Protein AF-J9E203-F1 (afdb_monomer_lite)

Organism: Wuchereria bancrofti (NCBI:txid6293)

Secondary structure (DSSP, 8-state):
-HHHHHHHS-TTTHHHHHHHHHHHHHHHHHHHHHHHHHHHHHH-HHHHHHHHHHHTHHHHHHHHHHTT-

Structure (mmCIF, N/CA/C/O backbone):
data_AF-J9E203-F1
#
_entry.id   AF-J9E203-F1
#
loop_
_atom_site.group_PDB
_atom_site.id
_atom_site.type_symbol
_atom_site.label_atom_id
_atom_site.label_alt_id
_atom_site.label_comp_id
_atom_site.label_asym_id
_atom_site.label_entity_id
_atom_site.label_seq_id
_atom_site.pdbx_PDB_ins_code
_atom_site.Cartn_x
_atom_site.Cartn_y
_atom_site.Cartn_z
_atom_site.occupancy
_atom_site.B_iso_or_equiv
_atom_site.auth_seq_id
_atom_site.auth_comp_id
_atom_site.auth_asym_id
_atom_site.auth_atom_id
_atom_site.pdbx_PDB_model_num
ATOM 1 N N . MET A 1 1 ? 12.142 -12.655 -7.161 1.00 59.62 1 MET A N 1
ATOM 2 C CA . MET A 1 1 ? 11.128 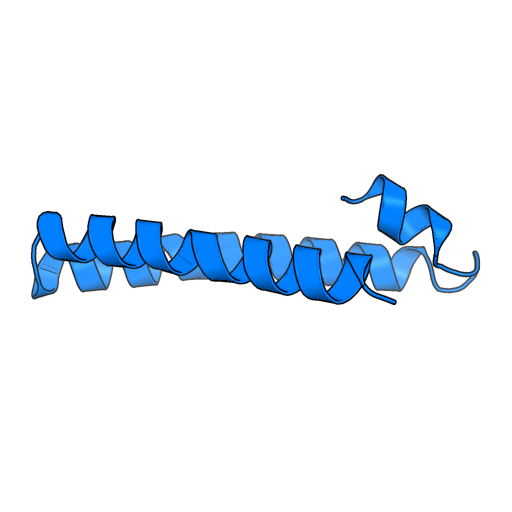-11.812 -7.839 1.00 59.62 1 MET A CA 1
ATOM 3 C C . MET A 1 1 ? 11.724 -11.037 -9.004 1.00 59.62 1 MET A C 1
ATOM 5 O O . MET A 1 1 ? 11.264 -11.228 -10.116 1.00 59.62 1 MET A O 1
ATOM 9 N N . THR A 1 2 ? 12.769 -10.225 -8.811 1.00 59.12 2 THR A N 1
ATOM 10 C CA . THR A 1 2 ? 13.430 -9.555 -9.949 1.00 59.12 2 THR A CA 1
ATOM 11 C C . THR A 1 2 ? 14.123 -10.537 -10.896 1.00 59.12 2 THR A C 1
ATOM 13 O O . THR A 1 2 ? 14.076 -10.307 -12.094 1.00 59.12 2 THR A O 1
ATOM 16 N N . SER A 1 3 ? 14.682 -11.650 -10.388 1.00 60.44 3 SER A N 1
ATOM 17 C CA . SER A 1 3 ? 15.341 -12.668 -11.226 1.00 60.44 3 SER A CA 1
ATOM 18 C C . SER A 1 3 ? 14.382 -13.415 -12.167 1.00 60.44 3 SER A C 1
ATOM 20 O O . SER A 1 3 ? 14.772 -13.747 -13.280 1.00 60.44 3 SER A O 1
ATOM 22 N N . CYS A 1 4 ? 13.128 -13.643 -11.753 1.00 60.81 4 CYS A N 1
ATOM 23 C CA . CYS A 1 4 ? 12.109 -14.323 -12.561 1.00 60.81 4 CYS A CA 1
ATOM 24 C C . CYS A 1 4 ? 11.642 -13.430 -13.719 1.00 60.81 4 CYS A C 1
ATOM 26 O O . CYS A 1 4 ? 11.636 -13.861 -14.860 1.00 60.81 4 CYS A O 1
ATOM 28 N N . ILE A 1 5 ? 11.366 -12.149 -13.450 1.00 58.72 5 ILE A N 1
ATOM 29 C CA . ILE A 1 5 ? 10.974 -11.167 -14.481 1.00 58.72 5 ILE A CA 1
ATOM 30 C C . ILE A 1 5 ? 12.089 -10.963 -15.516 1.00 58.72 5 ILE A C 1
ATOM 32 O O . ILE A 1 5 ? 11.819 -10.748 -16.692 1.00 58.72 5 ILE A O 1
ATOM 36 N N . SER A 1 6 ? 13.354 -11.055 -15.101 1.00 58.50 6 SER A N 1
ATOM 37 C CA . SER A 1 6 ? 14.482 -10.986 -16.031 1.00 58.50 6 SER A CA 1
ATOM 38 C C . SER A 1 6 ? 14.658 -12.224 -16.917 1.00 58.50 6 SER A C 1
ATOM 40 O O . SER A 1 6 ? 15.450 -12.138 -17.852 1.00 58.50 6 SER A O 1
ATOM 42 N N . ASN A 1 7 ? 13.977 -13.337 -16.626 1.00 60.31 7 ASN A N 1
ATOM 43 C CA . ASN A 1 7 ? 14.043 -14.573 -17.411 1.00 60.31 7 ASN A CA 1
ATOM 44 C C . ASN A 1 7 ? 12.895 -14.680 -18.434 1.00 60.31 7 ASN A C 1
ATOM 46 O O . ASN A 1 7 ? 13.074 -15.278 -19.485 1.00 60.31 7 ASN A O 1
ATOM 50 N N . GLU A 1 8 ? 11.752 -14.049 -18.146 1.00 60.66 8 GLU A N 1
ATOM 51 C CA . GLU A 1 8 ? 10.554 -14.023 -19.005 1.00 60.66 8 GLU A CA 1
ATOM 52 C C . GLU A 1 8 ? 10.569 -12.889 -20.057 1.00 60.66 8 GLU A C 1
ATOM 54 O O . GLU A 1 8 ? 9.718 -12.841 -20.940 1.00 60.66 8 GLU A O 1
ATOM 59 N N . ALA A 1 9 ? 11.504 -11.933 -19.964 1.00 53.84 9 ALA A N 1
ATOM 60 C CA . ALA A 1 9 ? 11.535 -10.744 -20.819 1.00 53.84 9 ALA A CA 1
ATOM 61 C C . ALA A 1 9 ? 12.635 -10.816 -21.895 1.00 53.84 9 ALA A C 1
ATOM 63 O O . ALA A 1 9 ? 13.816 -10.910 -21.562 1.00 53.84 9 ALA A O 1
ATOM 64 N N . THR A 1 10 ? 12.248 -10.670 -23.171 1.00 55.38 10 THR A N 1
ATOM 65 C CA . THR A 1 10 ? 13.148 -10.395 -24.309 1.00 55.38 10 THR A CA 1
ATOM 66 C C . THR A 1 10 ? 14.069 -9.209 -23.999 1.00 55.38 10 THR A C 1
ATOM 68 O O . THR A 1 10 ? 13.612 -8.184 -23.480 1.00 55.38 10 THR A O 1
ATOM 71 N N . ASP A 1 11 ? 15.361 -9.341 -24.318 1.00 58.97 11 ASP A N 1
ATOM 72 C CA . ASP A 1 11 ? 16.432 -8.431 -23.883 1.00 58.97 11 ASP A CA 1
ATOM 73 C C . ASP A 1 11 ? 16.191 -6.941 -24.212 1.00 58.97 11 ASP A C 1
ATOM 75 O O . ASP A 1 11 ? 16.596 -6.080 -23.429 1.00 58.97 11 ASP A O 1
ATOM 79 N N . ASP A 1 12 ? 15.441 -6.627 -25.275 1.00 62.66 12 ASP A N 1
ATOM 80 C CA . ASP A 1 12 ? 15.067 -5.258 -25.676 1.00 62.66 12 ASP A CA 1
ATOM 81 C C . ASP A 1 12 ? 14.121 -4.529 -24.695 1.00 62.66 12 ASP A C 1
ATOM 83 O O . ASP A 1 12 ? 14.214 -3.314 -24.521 1.00 62.66 12 ASP A O 1
ATOM 87 N N . VAL A 1 13 ? 13.215 -5.241 -24.010 1.00 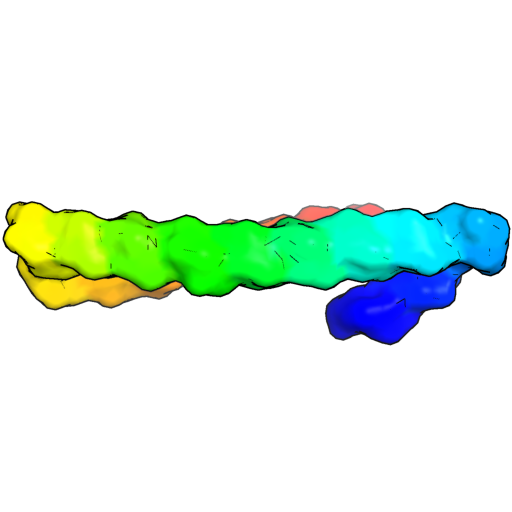64.12 13 VAL A N 1
ATOM 88 C CA . VAL A 1 13 ? 12.177 -4.642 -23.128 1.00 64.12 13 VAL A CA 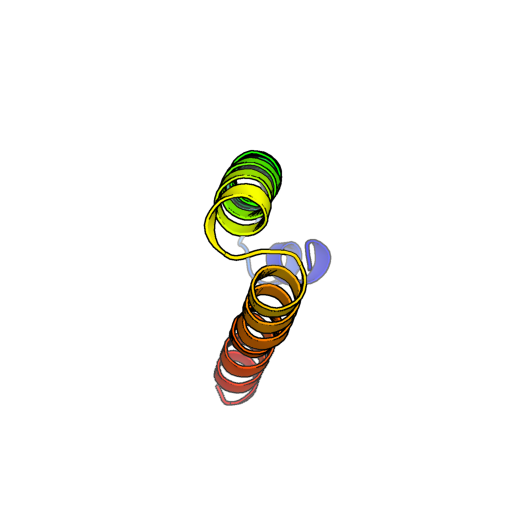1
ATOM 89 C C . VAL A 1 13 ? 12.353 -4.990 -21.647 1.00 64.12 13 VAL A C 1
ATOM 91 O O . VAL A 1 13 ? 11.594 -4.542 -20.776 1.00 64.12 13 VAL A O 1
ATOM 94 N N . LYS A 1 14 ? 13.398 -5.756 -21.334 1.00 66.06 14 LYS A N 1
ATOM 95 C CA . LYS A 1 14 ? 13.753 -6.208 -19.985 1.00 66.06 14 LYS A CA 1
ATOM 96 C C . LYS A 1 14 ? 13.968 -5.050 -19.009 1.00 66.06 14 LYS A C 1
ATOM 98 O O . LYS A 1 14 ? 13.487 -5.097 -17.877 1.00 66.06 14 LYS A O 1
ATOM 103 N N . GLY A 1 15 ? 14.630 -3.979 -19.454 1.00 73.75 15 GLY A N 1
ATOM 104 C CA . GLY A 1 15 ? 14.868 -2.782 -18.640 1.00 73.75 15 GLY A CA 1
ATOM 105 C C . GLY A 1 15 ? 13.580 -2.047 -18.255 1.00 73.75 15 GLY A C 1
ATOM 106 O O . GLY A 1 15 ? 13.410 -1.668 -17.096 1.00 73.75 15 GLY A O 1
ATOM 107 N N . VAL A 1 16 ? 12.644 -1.908 -19.201 1.00 79.06 16 VAL A N 1
ATOM 108 C CA . VAL A 1 16 ? 11.349 -1.239 -18.985 1.00 79.06 16 VAL A CA 1
ATOM 109 C C . VAL A 1 16 ? 10.471 -2.057 -18.039 1.00 79.06 16 VAL A C 1
ATOM 111 O O . VAL A 1 16 ? 9.947 -1.514 -17.068 1.00 79.06 16 VAL A O 1
ATOM 114 N N . THR A 1 17 ? 10.375 -3.371 -18.253 1.00 77.38 17 THR A N 1
ATOM 115 C CA . THR A 1 17 ? 9.552 -4.272 -17.424 1.00 77.38 17 THR A CA 1
ATOM 116 C C . THR A 1 17 ? 10.051 -4.327 -15.974 1.00 77.38 17 THR A C 1
ATOM 118 O O . THR A 1 17 ? 9.271 -4.185 -15.029 1.00 77.38 17 THR A O 1
ATOM 121 N N . ILE A 1 18 ? 11.371 -4.439 -15.775 1.00 79.81 18 ILE A N 1
ATOM 122 C CA . ILE A 1 18 ? 11.996 -4.367 -14.442 1.00 79.81 18 ILE A CA 1
ATOM 123 C C . ILE A 1 18 ? 11.805 -2.976 -13.815 1.00 79.81 18 ILE A C 1
ATOM 125 O O . ILE A 1 18 ? 11.576 -2.870 -12.606 1.00 79.81 18 ILE A O 1
ATOM 129 N N . GLY A 1 19 ? 11.879 -1.912 -14.620 1.00 82.69 19 GLY A N 1
ATOM 130 C CA . GLY A 1 19 ? 11.644 -0.535 -14.187 1.00 82.69 19 GLY A CA 1
ATOM 131 C C . GLY A 1 19 ? 10.232 -0.326 -13.642 1.00 82.69 19 GLY A C 1
ATOM 132 O O . GLY A 1 19 ? 10.075 0.154 -12.519 1.00 82.69 19 GLY A O 1
ATOM 133 N N . VAL A 1 20 ? 9.213 -0.767 -14.382 1.00 85.12 20 VAL A N 1
ATOM 134 C CA . VAL A 1 20 ? 7.804 -0.705 -13.964 1.00 85.12 20 VAL A CA 1
ATOM 135 C C . VAL A 1 20 ? 7.588 -1.475 -12.659 1.00 85.12 20 VAL A C 1
ATOM 137 O O . VAL A 1 20 ? 7.014 -0.925 -11.718 1.00 85.12 20 VAL A O 1
ATOM 140 N N . PHE A 1 21 ? 8.128 -2.693 -12.542 1.00 82.06 21 PHE A N 1
ATOM 141 C CA . PHE A 1 21 ? 8.038 -3.485 -11.310 1.00 82.06 21 PHE A CA 1
ATOM 142 C C . PHE A 1 21 ? 8.671 -2.774 -10.101 1.00 82.06 21 PHE A C 1
ATOM 144 O O . PHE A 1 21 ? 8.099 -2.758 -9.007 1.00 82.06 21 PHE A O 1
ATOM 151 N N . ARG A 1 22 ? 9.831 -2.129 -10.284 1.00 81.75 22 ARG A N 1
ATOM 152 C CA . ARG A 1 22 ? 10.490 -1.357 -9.219 1.00 81.75 22 ARG A CA 1
ATOM 153 C C . ARG A 1 22 ? 9.671 -0.126 -8.813 1.00 81.75 22 ARG A C 1
ATOM 155 O O . ARG A 1 22 ? 9.544 0.136 -7.617 1.00 81.75 22 ARG A O 1
ATOM 162 N N . CYS A 1 23 ? 9.093 0.596 -9.772 1.00 91.31 23 CYS A N 1
ATOM 163 C CA . CYS A 1 23 ? 8.239 1.757 -9.505 1.00 91.31 23 CYS A CA 1
ATOM 164 C C . CYS A 1 23 ? 6.946 1.370 -8.772 1.00 91.31 23 CYS A C 1
ATOM 166 O O . CYS A 1 23 ? 6.582 2.030 -7.801 1.00 91.31 23 CYS A O 1
ATOM 168 N N . LEU A 1 24 ? 6.296 0.270 -9.162 1.00 86.88 24 LEU A N 1
ATOM 169 C CA . LEU A 1 24 ? 5.150 -0.302 -8.441 1.00 86.88 24 LEU A CA 1
ATOM 170 C C . LEU A 1 24 ? 5.515 -0.662 -6.994 1.00 86.88 24 LEU A C 1
ATOM 172 O O . LEU A 1 24 ? 4.762 -0.356 -6.070 1.00 86.88 24 LEU A O 1
ATOM 176 N N . GLY A 1 25 ? 6.697 -1.245 -6.779 1.00 85.56 25 GLY A N 1
ATOM 177 C CA . GLY A 1 25 ? 7.215 -1.514 -5.437 1.00 85.56 25 GLY A CA 1
ATOM 178 C C . GLY A 1 25 ? 7.426 -0.244 -4.602 1.00 85.56 25 GLY A C 1
ATOM 179 O O . GLY A 1 25 ? 7.073 -0.220 -3.421 1.00 85.56 25 GLY A O 1
ATOM 180 N N . ALA A 1 26 ? 7.959 0.824 -5.203 1.00 89.00 26 ALA A N 1
ATOM 181 C CA . ALA A 1 26 ? 8.122 2.120 -4.541 1.00 89.00 26 ALA A CA 1
ATOM 182 C C . ALA A 1 26 ? 6.769 2.782 -4.220 1.00 89.00 26 ALA A C 1
ATOM 184 O O . ALA A 1 26 ? 6.580 3.300 -3.119 1.00 89.00 26 ALA A O 1
ATOM 185 N N . LEU A 1 27 ? 5.800 2.697 -5.134 1.00 90.44 27 LEU A N 1
ATOM 186 C CA . LEU A 1 27 ? 4.444 3.202 -4.930 1.00 90.44 27 LEU A CA 1
ATOM 187 C C . LEU A 1 27 ? 3.739 2.466 -3.783 1.00 90.44 27 LEU A C 1
ATOM 189 O O . LEU A 1 27 ? 3.170 3.100 -2.896 1.00 90.44 27 LEU A O 1
ATOM 193 N N . ALA A 1 28 ? 3.844 1.136 -3.741 1.00 87.62 28 ALA A N 1
ATOM 194 C CA . ALA A 1 28 ? 3.308 0.337 -2.642 1.00 87.62 28 ALA A CA 1
ATOM 195 C C . ALA A 1 28 ? 3.926 0.730 -1.286 1.00 87.62 28 ALA A C 1
ATOM 197 O O . ALA A 1 28 ? 3.228 0.773 -0.272 1.00 87.62 28 ALA A O 1
ATOM 198 N N . ARG A 1 29 ? 5.222 1.069 -1.260 1.00 85.81 29 ARG A N 1
ATOM 199 C CA . ARG A 1 29 ? 5.923 1.562 -0.061 1.00 85.81 29 ARG A CA 1
ATOM 200 C C . ARG A 1 29 ? 5.480 2.961 0.371 1.00 85.81 29 ARG A C 1
ATOM 202 O O . ARG A 1 29 ? 5.558 3.242 1.560 1.00 85.81 29 ARG A O 1
ATOM 209 N N . ALA A 1 30 ? 5.006 3.803 -0.545 1.00 91.94 30 ALA A N 1
ATOM 210 C CA . ALA A 1 30 ? 4.451 5.115 -0.215 1.00 91.94 30 ALA A CA 1
ATOM 211 C C . ALA A 1 30 ? 2.998 5.019 0.285 1.00 91.94 30 ALA A C 1
ATOM 213 O O . ALA A 1 30 ? 2.641 5.633 1.289 1.00 91.94 30 ALA A O 1
ATOM 214 N N . ILE A 1 31 ? 2.164 4.215 -0.382 1.00 89.94 31 ILE A N 1
ATOM 215 C CA . ILE A 1 31 ? 0.731 4.094 -0.069 1.00 89.94 31 ILE A CA 1
ATOM 216 C C . ILE A 1 31 ? 0.488 3.231 1.176 1.00 89.94 31 ILE A C 1
ATOM 218 O O . ILE A 1 31 ? -0.413 3.527 1.958 1.00 89.94 31 ILE A O 1
ATOM 222 N N . GLY A 1 32 ? 1.292 2.186 1.395 1.00 87.12 32 GLY A N 1
ATOM 223 C CA . GLY A 1 32 ? 1.123 1.265 2.523 1.00 87.12 32 GLY A CA 1
ATOM 224 C C . GLY A 1 32 ? 1.084 1.967 3.890 1.00 87.12 32 GLY A C 1
ATOM 225 O O . GLY A 1 32 ? 0.109 1.785 4.618 1.00 87.12 32 GLY A O 1
ATOM 226 N N . PRO A 1 33 ? 2.085 2.799 4.239 1.00 87.38 33 PRO A N 1
ATOM 227 C CA . PRO A 1 33 ? 2.097 3.552 5.491 1.00 87.38 33 PRO A CA 1
ATOM 228 C C . PRO A 1 33 ? 0.956 4.563 5.597 1.00 87.38 33 PRO A C 1
ATOM 230 O O . PRO A 1 33 ? 0.362 4.670 6.663 1.00 87.38 33 PRO A O 1
ATOM 233 N N . LEU A 1 34 ? 0.608 5.259 4.505 1.00 89.31 34 LEU A N 1
ATOM 234 C CA . LEU A 1 34 ? -0.523 6.194 4.489 1.00 89.31 34 LEU A CA 1
ATOM 235 C C . LEU A 1 34 ? -1.818 5.484 4.890 1.00 89.31 34 LEU A C 1
ATOM 237 O O . LEU A 1 34 ? -2.500 5.910 5.820 1.00 89.31 34 LEU A O 1
ATOM 241 N N . PHE A 1 35 ? -2.116 4.359 4.241 1.00 86.75 35 PHE A N 1
ATOM 242 C CA . PHE A 1 35 ? -3.328 3.595 4.518 1.00 86.75 35 PHE A CA 1
ATOM 243 C C . PHE A 1 35 ? -3.307 2.981 5.925 1.00 86.75 35 PHE A C 1
ATOM 245 O O . PHE A 1 35 ? -4.298 3.059 6.650 1.00 86.75 35 PHE A O 1
ATOM 252 N N . ALA A 1 36 ? -2.167 2.420 6.343 1.00 85.25 36 ALA A N 1
ATOM 253 C CA . ALA A 1 36 ? -2.004 1.834 7.672 1.00 85.25 36 ALA A CA 1
ATOM 254 C C . ALA A 1 36 ? -2.172 2.877 8.789 1.00 85.25 36 ALA A C 1
ATOM 256 O O . ALA A 1 36 ? -2.890 2.625 9.753 1.00 85.25 36 ALA A O 1
ATOM 257 N N . SER A 1 37 ? -1.576 4.064 8.652 1.00 86.31 37 SER A N 1
ATOM 258 C CA . SER A 1 37 ? -1.724 5.148 9.627 1.00 86.31 37 SER A CA 1
ATOM 259 C C . SER A 1 37 ? -3.168 5.642 9.722 1.00 86.31 37 SER A C 1
ATOM 261 O O . SER A 1 37 ? -3.668 5.825 10.831 1.00 86.31 37 SER A O 1
ATOM 263 N N . THR A 1 38 ? -3.864 5.806 8.593 1.00 87.56 38 THR A N 1
ATOM 264 C CA . THR A 1 38 ? -5.276 6.218 8.580 1.00 87.56 38 THR A CA 1
ATOM 265 C C . THR A 1 38 ? -6.178 5.184 9.259 1.00 87.56 38 THR A C 1
ATOM 267 O O . THR A 1 38 ? -6.991 5.541 10.112 1.00 87.56 38 THR A O 1
ATOM 270 N N . VAL A 1 39 ? -6.017 3.898 8.933 1.00 85.94 39 VAL A N 1
ATOM 271 C CA . VAL A 1 39 ? -6.830 2.813 9.510 1.00 85.94 39 VAL A CA 1
ATOM 272 C C . VAL A 1 39 ? -6.544 2.625 11.000 1.00 85.94 39 VAL A C 1
ATOM 274 O O . VAL A 1 39 ? -7.483 2.458 11.779 1.00 85.94 39 VAL A O 1
ATOM 277 N N . PHE A 1 40 ? -5.276 2.703 11.412 1.00 85.38 40 PHE A N 1
ATOM 278 C CA . PHE A 1 40 ? -4.881 2.593 12.816 1.00 85.38 40 PHE A CA 1
ATOM 279 C C . PHE A 1 40 ? -5.555 3.660 13.683 1.00 85.38 40 PHE A C 1
ATOM 281 O O . PHE A 1 40 ? -6.033 3.353 14.774 1.00 85.38 40 PHE A O 1
ATOM 288 N N . TRP A 1 41 ? -5.621 4.901 13.191 1.00 83.88 41 TRP A N 1
ATOM 289 C CA . TRP A 1 41 ? -6.183 6.019 13.949 1.00 83.88 41 TRP A CA 1
ATOM 2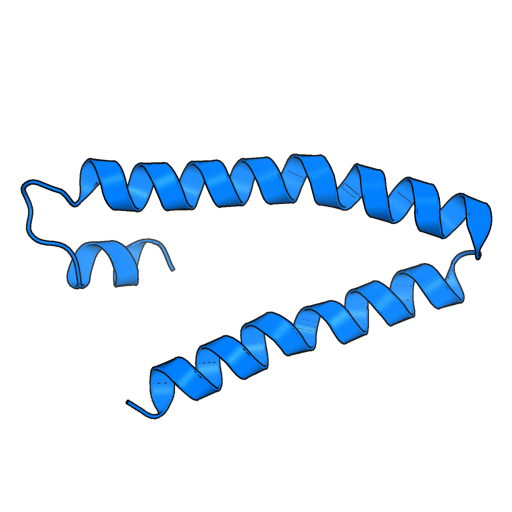90 C C . TRP A 1 41 ? -7.720 6.016 13.986 1.00 83.88 41 TRP A C 1
ATOM 292 O O . TRP A 1 41 ? -8.302 6.458 14.971 1.00 83.88 41 TRP A O 1
ATOM 302 N N . LEU A 1 42 ? -8.383 5.492 12.947 1.00 84.38 42 LEU A N 1
ATOM 303 C CA . LEU A 1 42 ? -9.852 5.433 12.858 1.00 84.38 42 LEU A CA 1
ATOM 304 C C . LEU A 1 42 ? -10.469 4.204 13.544 1.00 84.38 42 LEU A C 1
ATOM 306 O O . LEU A 1 42 ? -11.508 4.323 14.186 1.00 84.38 42 LEU A O 1
ATOM 310 N N . PHE A 1 43 ? -9.862 3.024 13.390 1.00 81.31 43 PHE A N 1
ATOM 311 C CA . PHE A 1 43 ? -10.450 1.738 13.803 1.00 81.31 43 PHE A CA 1
ATOM 312 C C . PHE A 1 43 ? -9.645 1.007 14.887 1.00 81.31 43 PHE A C 1
ATOM 314 O O . PHE A 1 43 ? -10.053 -0.059 15.354 1.00 81.31 43 PHE A O 1
ATOM 321 N N . GLY A 1 44 ? -8.510 1.568 15.307 1.00 82.69 44 GLY A N 1
ATOM 322 C CA . GLY A 1 44 ? -7.644 0.985 16.324 1.00 82.69 44 GLY A CA 1
ATOM 323 C C . GLY A 1 44 ? -6.723 -0.138 15.813 1.00 82.69 44 GLY A C 1
ATOM 324 O O . GLY A 1 44 ? -6.769 -0.541 14.644 1.00 82.69 44 GLY A O 1
ATOM 325 N N . PRO A 1 45 ? -5.855 -0.669 16.696 1.00 79.69 45 PRO A N 1
ATOM 326 C CA . PRO A 1 45 ? -4.768 -1.577 16.323 1.00 79.69 45 PRO A CA 1
ATOM 327 C C . PRO A 1 45 ? -5.255 -2.930 15.786 1.00 79.69 45 PRO A C 1
ATOM 329 O O . PRO A 1 45 ? -4.695 -3.441 14.817 1.00 79.69 45 PRO A O 1
ATOM 332 N N . THR A 1 46 ? -6.306 -3.507 16.376 1.00 83.81 46 THR A N 1
ATOM 333 C CA . THR A 1 46 ? -6.781 -4.864 16.052 1.00 83.81 46 THR A CA 1
ATOM 334 C C . THR A 1 46 ? -7.213 -4.994 14.592 1.00 83.81 46 THR A C 1
ATOM 336 O O . THR A 1 46 ? -6.810 -5.930 13.901 1.00 83.81 46 THR A O 1
ATOM 339 N N . ILE A 1 47 ? -7.987 -4.025 14.097 1.00 82.12 47 ILE A N 1
ATOM 340 C CA . ILE A 1 47 ? -8.484 -4.018 12.717 1.00 82.12 47 ILE A CA 1
ATOM 341 C C . ILE A 1 47 ? -7.341 -3.766 11.729 1.00 82.12 47 ILE A C 1
ATOM 343 O O . ILE A 1 47 ? -7.277 -4.411 10.684 1.00 82.12 47 ILE A O 1
ATOM 347 N N . CYS A 1 48 ? -6.389 -2.901 12.084 1.00 84.81 48 CYS A N 1
ATOM 348 C CA . CYS A 1 48 ? -5.245 -2.587 11.234 1.00 84.81 48 CYS A CA 1
ATOM 349 C C . CYS A 1 48 ? -4.364 -3.823 10.963 1.00 84.81 48 CYS A C 1
ATOM 351 O O . CYS A 1 48 ? -3.997 -4.089 9.816 1.00 84.81 48 CYS A O 1
ATOM 353 N N . TYR A 1 49 ? -4.078 -4.621 11.999 1.00 83.19 49 TYR A N 1
ATOM 354 C CA . TYR A 1 49 ? -3.331 -5.874 11.846 1.00 83.19 49 TYR A CA 1
ATOM 355 C C . TYR A 1 49 ? -4.139 -6.966 11.136 1.00 83.19 49 TYR A C 1
ATOM 357 O O . TYR A 1 49 ? -3.574 -7.692 10.318 1.00 83.19 49 TYR A O 1
ATOM 365 N N . MET A 1 50 ? -5.450 -7.064 11.388 1.00 87.62 50 MET A N 1
ATOM 366 C CA . MET A 1 50 ? -6.316 -8.022 10.690 1.00 87.62 50 MET A CA 1
ATOM 367 C C . MET A 1 50 ? -6.355 -7.745 9.181 1.00 87.62 50 MET A C 1
ATOM 369 O O . MET A 1 50 ? -6.183 -8.669 8.388 1.00 87.62 50 MET A O 1
ATOM 373 N N . ILE A 1 51 ? -6.496 -6.479 8.775 1.00 85.81 51 ILE A N 1
ATOM 374 C CA . ILE A 1 51 ? -6.471 -6.072 7.361 1.00 85.81 51 ILE A CA 1
ATOM 375 C C . ILE A 1 51 ? -5.114 -6.389 6.730 1.00 85.81 51 ILE A C 1
ATOM 377 O O . ILE A 1 51 ? -5.074 -6.969 5.647 1.00 85.81 51 ILE A O 1
ATOM 381 N N . GLY A 1 52 ? -4.006 -6.071 7.410 1.00 84.44 52 GLY A N 1
ATOM 382 C CA . GLY A 1 52 ? -2.666 -6.422 6.932 1.00 84.44 52 GLY A CA 1
ATOM 383 C C . GLY A 1 52 ? -2.482 -7.932 6.740 1.00 84.44 52 GLY A C 1
ATOM 384 O O . GLY A 1 52 ? -1.918 -8.360 5.734 1.00 84.44 52 GLY A O 1
ATOM 385 N N . GLY A 1 53 ? -3.018 -8.740 7.659 1.00 84.94 53 GLY A N 1
ATOM 386 C CA . GLY A 1 53 ? -3.017 -10.200 7.558 1.00 84.94 53 GLY A CA 1
ATOM 387 C C . GLY A 1 53 ? -3.839 -10.722 6.377 1.00 84.94 53 GLY A C 1
ATOM 388 O O . GLY A 1 53 ? -3.358 -11.569 5.628 1.00 84.94 53 GLY A O 1
ATOM 389 N N . VAL A 1 54 ? -5.041 -10.182 6.153 1.00 87.00 54 VAL A N 1
ATOM 390 C CA . VAL A 1 54 ? -5.880 -10.542 4.994 1.00 87.00 54 VAL A CA 1
ATOM 391 C C . VAL A 1 54 ? -5.204 -10.139 3.681 1.00 87.00 54 VAL A C 1
ATOM 393 O O . VAL A 1 54 ? -5.218 -10.904 2.717 1.00 87.00 54 VAL A O 1
ATOM 396 N N . LEU A 1 55 ? -4.539 -8.982 3.646 1.00 85.00 55 LEU A N 1
ATOM 397 C CA . LEU A 1 55 ? -3.835 -8.496 2.460 1.00 85.00 55 LEU A CA 1
ATOM 398 C C . LEU A 1 55 ? -2.701 -9.440 2.018 1.00 85.00 55 LEU A C 1
ATOM 400 O O . LEU A 1 55 ? -2.416 -9.523 0.826 1.00 85.00 55 LEU A O 1
ATOM 404 N N . LEU A 1 56 ? -2.089 -10.195 2.940 1.00 83.56 56 LEU A N 1
ATOM 405 C CA . LEU A 1 56 ? -1.072 -11.205 2.613 1.00 83.56 56 LEU A CA 1
ATOM 406 C C . LEU A 1 56 ? -1.634 -12.435 1.884 1.00 83.56 56 LEU A C 1
ATOM 408 O O . LEU A 1 56 ? -0.874 -13.137 1.216 1.00 83.56 56 LEU A O 1
ATOM 412 N N . PHE A 1 57 ? -2.945 -12.682 1.928 1.00 87.25 57 PHE A N 1
ATOM 413 C CA . PHE A 1 57 ? -3.556 -13.747 1.127 1.00 87.25 57 PHE A CA 1
ATOM 414 C C . PHE A 1 57 ? -3.636 -13.399 -0.361 1.00 87.25 57 PHE A C 1
ATOM 416 O O . PHE A 1 57 ? -3.601 -14.301 -1.194 1.00 87.25 57 PHE A O 1
ATOM 423 N N . ILE A 1 58 ? -3.677 -12.111 -0.714 1.00 85.44 58 ILE A N 1
ATOM 424 C CA . ILE A 1 58 ? -3.726 -11.647 -2.108 1.00 85.44 58 ILE A CA 1
ATOM 425 C C . ILE A 1 58 ? -2.511 -12.140 -2.917 1.00 85.44 58 ILE A C 1
ATOM 427 O O . ILE A 1 58 ? -2.722 -12.815 -3.927 1.00 85.44 58 ILE A O 1
ATOM 431 N N . PRO A 1 59 ? -1.246 -11.895 -2.505 1.00 82.00 59 PRO A N 1
ATOM 432 C CA . PRO A 1 59 ? -0.091 -12.397 -3.244 1.00 82.00 59 PRO A CA 1
ATOM 433 C C . PRO A 1 59 ? -0.004 -13.926 -3.226 1.00 82.00 59 PRO A C 1
ATOM 435 O O . PRO A 1 59 ? 0.471 -14.502 -4.199 1.00 82.00 59 PRO A O 1
ATOM 438 N N . LEU A 1 60 ? -0.493 -14.600 -2.176 1.00 82.50 60 LEU A N 1
ATOM 439 C CA . LEU A 1 60 ? -0.554 -16.066 -2.141 1.00 82.50 60 LEU A CA 1
ATOM 440 C C . LEU A 1 60 ? -1.515 -16.625 -3.195 1.00 82.50 60 LEU A C 1
ATOM 442 O O . LEU A 1 60 ? -1.190 -17.604 -3.866 1.00 82.50 60 LEU A O 1
ATOM 446 N N . PHE A 1 61 ? -2.681 -16.000 -3.362 1.00 84.06 61 PHE A N 1
ATOM 447 C CA . PHE A 1 61 ? -3.655 -16.408 -4.370 1.00 84.06 61 PHE A CA 1
ATOM 448 C C . PHE A 1 61 ? -3.138 -16.132 -5.783 1.00 84.06 61 PHE A C 1
ATOM 450 O O . PHE A 1 61 ? -3.222 -16.991 -6.658 1.00 84.06 61 PHE A O 1
ATOM 457 N N . MET A 1 62 ? -2.525 -14.965 -5.981 1.00 81.75 62 MET A N 1
ATOM 458 C CA . MET A 1 62 ? -1.935 -14.573 -7.258 1.00 81.75 62 MET A CA 1
ATOM 459 C C . MET A 1 62 ? -0.770 -15.494 -7.659 1.00 81.75 62 MET A C 1
ATOM 461 O O . MET A 1 62 ? -0.680 -15.900 -8.814 1.00 81.75 62 MET A O 1
ATOM 465 N N . LEU A 1 63 ? 0.072 -15.900 -6.699 1.00 79.44 63 LEU A N 1
ATOM 466 C CA . LEU A 1 63 ? 1.152 -16.866 -6.928 1.00 79.44 63 LEU A CA 1
ATOM 467 C C . LEU A 1 63 ? 0.613 -18.264 -7.262 1.00 79.44 63 LEU A C 1
ATOM 469 O O . LEU A 1 63 ? 1.164 -18.939 -8.127 1.00 79.44 63 LEU A O 1
ATOM 473 N N . ARG A 1 64 ? -0.473 -18.699 -6.608 1.00 80.25 64 ARG A N 1
ATOM 474 C CA . ARG A 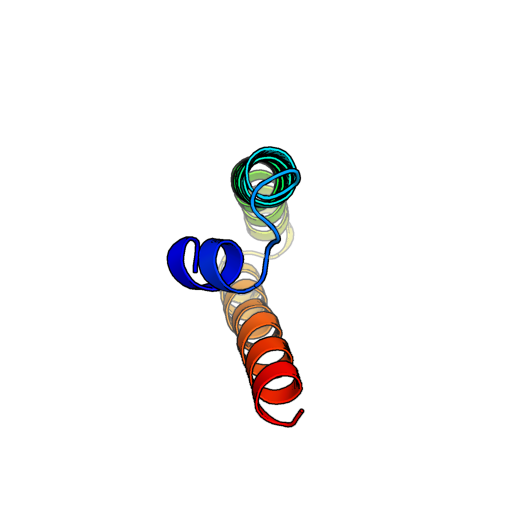1 64 ? -1.136 -19.967 -6.947 1.00 80.25 64 ARG A CA 1
ATOM 475 C C . ARG A 1 64 ? -1.713 -19.967 -8.352 1.00 80.25 64 ARG A C 1
ATOM 477 O O . ARG A 1 64 ? -1.606 -20.980 -9.028 1.00 80.25 64 ARG A O 1
ATOM 484 N N . HIS A 1 65 ? -2.307 -18.856 -8.771 1.00 73.31 65 HIS A N 1
ATOM 485 C CA . HIS A 1 65 ? -2.866 -18.736 -10.112 1.00 73.31 65 HIS A CA 1
ATOM 486 C C . HIS A 1 65 ? -1.763 -18.809 -11.175 1.00 73.31 65 HIS A C 1
ATOM 488 O O . HIS A 1 65 ? -1.897 -19.550 -12.136 1.00 73.31 65 HIS A O 1
ATOM 494 N N . LEU A 1 66 ? -0.637 -18.127 -10.940 1.00 69.56 66 LEU A N 1
ATOM 495 C CA . LEU A 1 66 ? 0.512 -18.135 -11.848 1.00 69.56 66 LEU A CA 1
ATOM 496 C C . LEU A 1 66 ? 1.230 -19.496 -11.911 1.00 69.56 66 LEU A C 1
ATOM 498 O O . LEU A 1 66 ? 1.809 -19.836 -12.929 1.00 69.56 66 LEU A O 1
ATOM 502 N N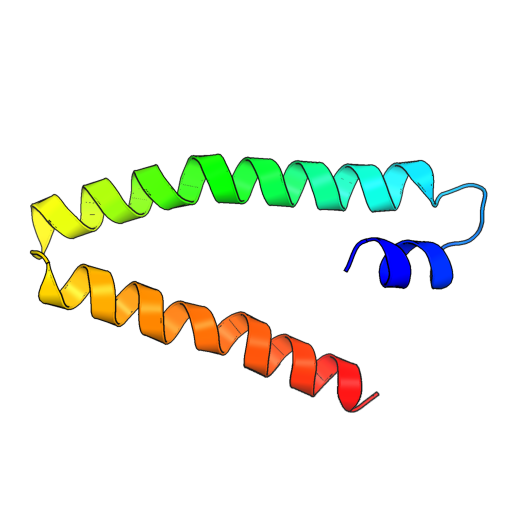 . SER A 1 67 ? 1.213 -20.273 -10.823 1.00 64.81 67 SER A N 1
ATOM 503 C CA . SER A 1 67 ? 1.775 -21.632 -10.781 1.00 64.81 67 SER A CA 1
ATOM 504 C C . SER A 1 67 ? 0.865 -22.693 -11.415 1.00 64.81 67 SER A C 1
ATOM 506 O O . SER A 1 67 ? 1.278 -23.849 -11.500 1.00 64.81 67 SER A O 1
ATOM 508 N N . SER A 1 68 ? -0.380 -22.344 -11.751 1.00 56.12 68 SER A N 1
ATOM 509 C CA . SER A 1 68 ? -1.364 -23.270 -12.321 1.00 56.12 68 SER A CA 1
ATOM 510 C C . SER A 1 68 ? -1.526 -23.124 -13.841 1.00 56.12 68 SER A C 1
ATOM 512 O O . SER A 1 68 ? -2.376 -23.818 -14.403 1.00 56.12 68 SER A O 1
ATOM 514 N N . GLU A 1 69 ? -0.736 -22.251 -14.473 1.00 47.34 69 GLU A N 1
ATOM 515 C CA . GLU A 1 69 ? -0.517 -22.176 -15.927 1.00 47.34 69 GLU A CA 1
ATOM 516 C C . GLU A 1 69 ? 0.765 -22.913 -16.331 1.00 47.34 69 GLU A C 1
ATOM 518 O O . GLU A 1 69 ? 1.744 -22.883 -15.546 1.00 47.34 69 GLU A O 1
#

Radius of gyration: 16.05 Å; chains: 1; bounding box: 27×30×42 Å

Sequence (69 aa):
MTSCISNEATDDVKGVTIGVFRCLGALARAIGPLFASTVFWLFGPTICYMIGGVLLFIPLFMLRHLSSE

InterPro domains:
  IPR036259 MFS transporter superfamily [G3DSA:1.20.1250.20] (1-66)
  IPR036259 MFS transporter superfamily [SSF103473] (3-63)

pLDDT: mean 77.95, std 11.52, range [47.34, 91.94]

Foldseek 3Di:
DLVVLCVPDDPVCSVVSSVVVVVVVVVCVVVVVVVLVVCCVPPNDPVSVVVVVVVVVVVVVVVVVVVVD